Protein AF-A0A935FHX2-F1 (afdb_monomer)

pLDDT: mean 91.41, std 7.92, range [53.84, 97.5]

Mean predicted aligned error: 4.9 Å

Nearest PDB structures (foldseek):
  8wlh-assembly1_A  TM=9.213E-01  e=6.009E-05  Salmonella enterica subsp. enterica serovar Typhimurium str. LT2
  6s3l-assembly1_G  TM=9.496E-01  e=1.786E-04  Vibrio mimicus CAIM 602
  6s3s-assembly1_H  TM=9.465E-01  e=2.898E-04  Vibrio mimicus CAIM 602
  8axk-assembly1_G  TM=9.267E-01  e=2.559E-03  Shigella flexneri
  6pep-assembly1_9  TM=9.362E-01  e=4.412E-03  Salmonella enterica subsp. enterica serovar Typhimurium str. LT2

Structure (mmCIF, N/CA/C/O backbone):
data_AF-A0A935FHX2-F1
#
_entry.id   AF-A0A935FHX2-F1
#
loop_
_atom_site.group_PDB
_atom_site.id
_atom_site.type_symbol
_atom_site.label_atom_id
_atom_site.label_alt_id
_atom_site.label_comp_id
_atom_site.label_asym_id
_atom_site.label_entity_id
_atom_site.label_seq_id
_atom_site.pdbx_PDB_ins_code
_atom_site.Cartn_x
_atom_site.Cartn_y
_atom_site.Cartn_z
_atom_site.occupancy
_atom_site.B_iso_or_equiv
_atom_site.auth_seq_id
_atom_site.auth_comp_id
_atom_site.auth_asym_id
_atom_site.auth_atom_id
_atom_site.pdbx_PDB_model_num
ATOM 1 N N . MET A 1 1 ? 18.319 7.004 -26.067 1.00 63.16 1 MET A N 1
ATOM 2 C CA . MET A 1 1 ? 17.189 7.406 -25.203 1.00 63.16 1 MET A CA 1
ATOM 3 C C . MET A 1 1 ? 16.978 8.892 -25.376 1.00 63.16 1 MET A C 1
ATOM 5 O O . MET A 1 1 ? 17.893 9.663 -25.096 1.00 63.16 1 MET A O 1
ATOM 9 N N . SER A 1 2 ? 15.828 9.276 -25.912 1.00 81.56 2 SER A N 1
ATOM 10 C CA . SER A 1 2 ? 15.393 10.671 -25.935 1.00 81.56 2 SER A CA 1
ATOM 11 C C . SER A 1 2 ? 14.945 11.101 -24.529 1.00 81.56 2 SER A C 1
ATOM 13 O O . SER A 1 2 ? 14.699 10.261 -23.659 1.00 81.56 2 SER A O 1
ATOM 15 N N . ALA A 1 3 ? 14.842 12.410 -24.287 1.00 83.06 3 ALA A N 1
ATOM 16 C CA . ALA A 1 3 ? 14.291 12.924 -23.030 1.00 83.06 3 ALA A CA 1
ATOM 17 C C . ALA A 1 3 ? 12.844 12.439 -22.795 1.00 83.06 3 ALA A C 1
ATOM 19 O O . ALA A 1 3 ? 12.446 12.206 -21.652 1.00 83.06 3 ALA A O 1
ATOM 20 N N . ASP A 1 4 ? 12.094 12.213 -23.876 1.00 85.25 4 ASP A N 1
ATOM 21 C CA . ASP A 1 4 ? 10.716 11.728 -23.838 1.00 85.25 4 ASP A CA 1
ATOM 22 C C . ASP A 1 4 ? 10.625 10.283 -23.323 1.00 85.25 4 ASP A C 1
ATOM 24 O O . ASP A 1 4 ? 9.755 9.979 -22.504 1.00 85.25 4 ASP A O 1
ATOM 28 N N . ASP A 1 5 ? 11.574 9.415 -23.696 1.00 84.69 5 ASP A N 1
ATOM 29 C CA . ASP A 1 5 ? 11.622 8.023 -23.218 1.00 84.69 5 ASP A CA 1
ATOM 30 C C . ASP A 1 5 ? 11.813 7.962 -21.692 1.00 84.69 5 ASP A C 1
ATOM 32 O O . ASP A 1 5 ? 11.150 7.197 -20.986 1.00 84.69 5 ASP A O 1
ATOM 36 N N . ILE A 1 6 ? 12.698 8.813 -21.160 1.00 87.31 6 ILE A N 1
ATOM 37 C CA . ILE A 1 6 ? 12.975 8.902 -19.718 1.00 87.31 6 ILE A CA 1
ATOM 38 C C . ILE A 1 6 ? 11.734 9.402 -18.969 1.00 87.31 6 ILE A C 1
ATOM 40 O O . ILE A 1 6 ? 11.368 8.849 -17.924 1.00 87.31 6 ILE A O 1
ATOM 44 N N . LEU A 1 7 ? 11.057 10.421 -19.503 1.00 91.75 7 LEU A N 1
ATOM 45 C CA . LEU A 1 7 ? 9.814 10.939 -18.931 1.00 91.75 7 LEU A CA 1
ATOM 46 C C . LEU A 1 7 ? 8.705 9.881 -18.934 1.00 91.75 7 LEU A C 1
ATOM 48 O O . LEU A 1 7 ? 7.978 9.746 -17.943 1.00 91.75 7 LEU A O 1
ATOM 52 N N . GLN A 1 8 ? 8.596 9.097 -20.004 1.00 90.06 8 GLN A N 1
ATOM 53 C CA . GLN A 1 8 ? 7.602 8.035 -20.112 1.00 90.06 8 GLN A CA 1
ATOM 54 C C . GLN A 1 8 ? 7.841 6.919 -19.089 1.00 90.06 8 GLN A C 1
ATOM 56 O O . GLN A 1 8 ? 6.905 6.534 -18.379 1.00 90.06 8 GLN A O 1
ATOM 61 N N . VAL A 1 9 ? 9.082 6.444 -18.958 1.00 91.00 9 VAL A N 1
ATOM 62 C CA . VAL A 1 9 ? 9.457 5.438 -17.950 1.00 91.00 9 VAL A CA 1
ATOM 63 C C . VAL A 1 9 ? 9.185 5.955 -16.538 1.00 91.00 9 VAL A C 1
ATOM 65 O O . VAL A 1 9 ? 8.586 5.255 -15.720 1.00 91.00 9 VAL A O 1
ATOM 68 N N . THR A 1 10 ? 9.547 7.209 -16.264 1.00 92.62 10 THR A N 1
ATOM 69 C CA . THR A 1 10 ? 9.314 7.838 -14.957 1.00 92.62 10 THR A CA 1
ATOM 70 C C . THR A 1 10 ? 7.821 7.907 -14.633 1.00 92.62 10 THR A C 1
ATOM 72 O O . THR A 1 10 ? 7.404 7.531 -13.537 1.00 92.62 10 THR A O 1
ATOM 75 N N . ARG A 1 11 ? 6.983 8.316 -15.595 1.00 94.62 11 ARG A N 1
ATOM 76 C CA . ARG A 1 11 ? 5.523 8.339 -15.426 1.00 94.62 11 ARG A CA 1
ATOM 77 C C . ARG A 1 11 ? 4.965 6.944 -15.137 1.00 94.62 11 ARG A C 1
ATOM 79 O O . ARG A 1 11 ? 4.122 6.807 -14.251 1.00 94.62 11 ARG A O 1
ATOM 86 N N . GLN A 1 12 ? 5.417 5.922 -15.862 1.00 94.44 12 GLN A N 1
ATOM 87 C CA . GLN A 1 12 ? 4.976 4.540 -15.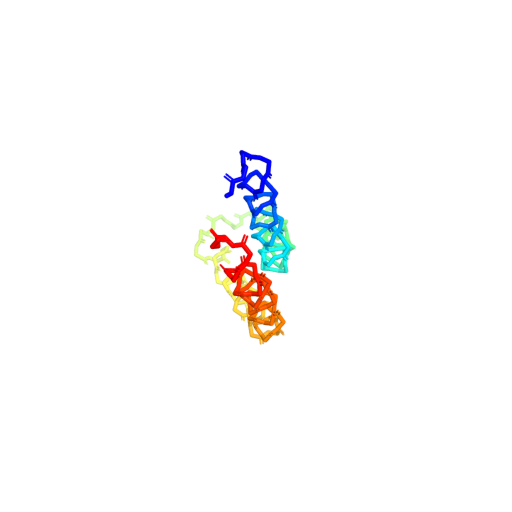643 1.00 94.44 12 GLN A CA 1
ATOM 88 C C . GLN A 1 12 ? 5.370 4.030 -14.253 1.00 94.44 12 GLN A C 1
ATOM 90 O O . GLN A 1 12 ? 4.549 3.410 -13.577 1.00 94.44 12 GLN A O 1
ATOM 95 N N . ALA A 1 13 ? 6.585 4.340 -13.796 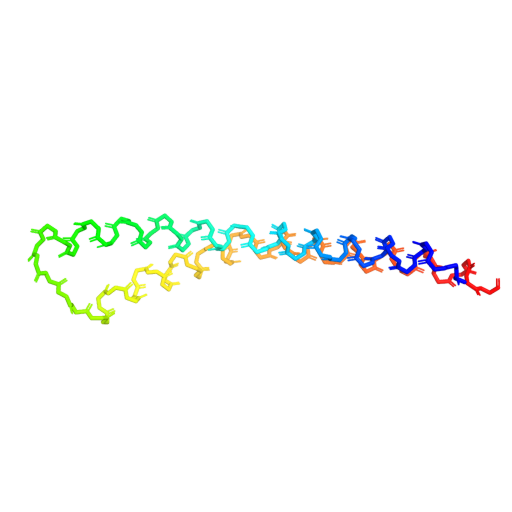1.00 95.38 13 ALA A N 1
ATOM 96 C CA . ALA A 1 13 ? 7.043 3.984 -12.458 1.00 95.38 13 ALA A CA 1
ATOM 97 C C . ALA A 1 13 ? 6.213 4.674 -11.361 1.00 95.38 13 ALA A C 1
ATOM 99 O O . ALA A 1 13 ? 5.765 4.014 -10.424 1.00 95.38 13 ALA A O 1
ATOM 100 N N . LEU A 1 14 ? 5.936 5.975 -11.495 1.00 97.00 14 LEU A N 1
ATOM 101 C CA . LEU A 1 14 ? 5.087 6.705 -10.544 1.00 97.00 14 LEU A CA 1
ATOM 102 C C . LEU A 1 14 ? 3.660 6.148 -10.508 1.00 97.00 14 LEU A C 1
ATOM 104 O O . LEU A 1 14 ? 3.097 5.954 -9.431 1.00 97.00 14 LEU A O 1
ATOM 108 N N . TYR A 1 15 ? 3.090 5.836 -11.674 1.00 96.75 15 TYR A N 1
ATOM 109 C CA . TYR A 1 15 ? 1.773 5.211 -11.754 1.00 96.75 15 TYR A CA 1
ATOM 110 C C . TYR A 1 15 ? 1.748 3.847 -11.057 1.00 96.75 15 TYR A C 1
ATOM 112 O O . TYR A 1 15 ? 0.817 3.552 -10.307 1.00 96.75 15 TYR A O 1
ATOM 120 N N . LEU A 1 16 ? 2.794 3.038 -11.247 1.00 97.12 16 LEU A N 1
ATOM 121 C CA . LEU A 1 16 ? 2.934 1.752 -10.575 1.00 97.12 16 LEU A CA 1
ATOM 122 C C . LEU A 1 16 ? 2.963 1.910 -9.048 1.00 97.12 16 LEU A C 1
ATOM 124 O O . LEU A 1 16 ? 2.273 1.163 -8.360 1.00 97.12 16 LEU A O 1
ATOM 128 N N . VAL A 1 17 ? 3.712 2.882 -8.516 1.00 96.75 17 VAL A N 1
ATOM 129 C CA . VAL A 1 17 ? 3.781 3.145 -7.065 1.00 96.75 17 VAL A CA 1
ATOM 130 C C . VAL A 1 17 ? 2.398 3.463 -6.499 1.00 96.75 17 VAL A C 1
ATOM 132 O O . VAL A 1 17 ? 2.000 2.899 -5.476 1.00 96.75 17 VAL A O 1
ATOM 135 N N . VAL A 1 18 ? 1.638 4.326 -7.174 1.00 96.88 18 VAL A N 1
ATOM 136 C CA . VAL A 1 18 ? 0.266 4.659 -6.765 1.00 96.88 18 VAL A CA 1
ATOM 137 C C . VAL A 1 18 ? -0.621 3.413 -6.813 1.00 96.88 18 VAL A C 1
ATOM 139 O O . VAL A 1 18 ? -1.284 3.082 -5.831 1.00 96.88 18 VAL A O 1
ATOM 142 N N . LEU A 1 19 ? -0.583 2.670 -7.917 1.00 96.56 19 LEU A N 1
ATOM 143 C CA . LEU A 1 19 ? -1.397 1.471 -8.111 1.00 96.56 19 LEU A CA 1
ATOM 144 C C . LEU A 1 19 ? -1.116 0.395 -7.048 1.00 96.56 19 LEU A C 1
ATOM 146 O O . LEU A 1 19 ? -2.043 -0.166 -6.467 1.00 96.56 19 LEU A O 1
ATOM 150 N N . VAL A 1 20 ? 0.159 0.127 -6.769 1.00 96.75 20 VAL A N 1
ATOM 151 C CA . VAL A 1 20 ? 0.608 -0.919 -5.838 1.00 96.75 20 VAL A CA 1
ATOM 152 C C . VAL A 1 20 ? 0.366 -0.530 -4.377 1.00 96.75 20 VAL A C 1
ATOM 154 O O . VAL A 1 20 ? 0.044 -1.395 -3.566 1.00 96.75 20 VAL A O 1
ATOM 157 N N . SER A 1 21 ? 0.466 0.756 -4.030 1.00 96.25 21 SER A N 1
ATOM 158 C CA . SER A 1 21 ? 0.184 1.236 -2.666 1.00 96.25 21 SER A CA 1
ATOM 159 C C . SER A 1 21 ? -1.312 1.337 -2.349 1.00 96.25 21 SER A C 1
ATOM 161 O O . SER A 1 21 ? -1.697 1.209 -1.186 1.00 96.25 21 SER A O 1
ATOM 163 N N . THR A 1 22 ? -2.164 1.501 -3.367 1.00 95.75 22 THR A N 1
ATOM 164 C CA . THR A 1 22 ? -3.622 1.669 -3.228 1.00 95.75 22 THR A CA 1
ATOM 165 C C . THR A 1 22 ? -4.296 0.655 -2.289 1.00 95.75 22 THR A C 1
ATOM 167 O O . THR A 1 22 ? -4.965 1.104 -1.359 1.00 95.75 22 THR A O 1
ATOM 170 N N . PRO A 1 23 ? -4.150 -0.679 -2.446 1.00 95.69 23 PRO A N 1
ATOM 171 C CA . PRO A 1 23 ? -4.850 -1.642 -1.587 1.00 95.69 23 PRO A CA 1
ATOM 172 C C . PRO A 1 23 ? -4.461 -1.524 -0.107 1.00 95.69 23 PRO A C 1
ATOM 174 O O . PRO A 1 23 ? -5.316 -1.630 0.772 1.00 95.69 23 PRO A O 1
ATOM 177 N N . VAL A 1 24 ? -3.185 -1.254 0.177 1.00 96.69 24 VAL A N 1
ATOM 178 C CA . VAL A 1 24 ? -2.676 -1.121 1.549 1.00 96.69 24 VAL A CA 1
ATOM 179 C C . VAL A 1 24 ? -3.151 0.186 2.183 1.00 96.69 24 VAL A C 1
ATOM 181 O O . VAL A 1 24 ? -3.618 0.196 3.324 1.00 96.69 24 VAL A O 1
ATOM 184 N N . VAL A 1 25 ? -3.075 1.289 1.433 1.00 96.44 25 VAL A N 1
ATOM 185 C CA . VAL A 1 25 ? -3.531 2.609 1.890 1.00 96.44 25 VAL A CA 1
ATOM 186 C C . VAL A 1 25 ? -5.041 2.608 2.116 1.00 96.44 25 VAL A C 1
ATOM 188 O O . VAL A 1 25 ? -5.492 3.078 3.157 1.00 96.44 25 VAL A O 1
ATOM 191 N N . ALA A 1 26 ? -5.819 2.032 1.197 1.00 96.62 26 ALA A N 1
ATOM 192 C CA . ALA A 1 26 ? -7.269 1.932 1.327 1.00 96.62 26 ALA A CA 1
ATOM 193 C C . ALA A 1 26 ? -7.676 1.121 2.567 1.00 96.62 26 ALA A C 1
ATOM 195 O O . ALA A 1 26 ? -8.526 1.571 3.334 1.00 96.62 26 ALA A O 1
ATOM 196 N N . ALA A 1 27 ? -7.034 -0.026 2.815 1.00 96.62 27 ALA A N 1
ATOM 197 C CA . ALA A 1 27 ? -7.303 -0.837 4.003 1.00 96.62 27 ALA A CA 1
ATOM 198 C C . ALA A 1 27 ? -6.983 -0.083 5.306 1.00 96.62 27 ALA A C 1
ATOM 200 O O . ALA A 1 27 ? -7.807 -0.048 6.224 1.00 96.62 27 ALA A O 1
ATOM 201 N N . SER A 1 28 ? -5.816 0.567 5.370 1.00 95.62 28 SER A N 1
ATOM 202 C CA . SER A 1 28 ? -5.408 1.379 6.525 1.00 95.62 28 SER A CA 1
ATOM 203 C C . SER A 1 28 ? -6.358 2.556 6.768 1.00 95.62 28 SER A C 1
ATOM 205 O O . SER A 1 28 ? -6.711 2.844 7.912 1.00 95.62 28 SER A O 1
ATOM 207 N N . LEU A 1 29 ? -6.822 3.205 5.696 1.00 95.88 29 LEU A N 1
ATOM 208 C CA . LEU A 1 29 ? -7.752 4.327 5.770 1.00 95.88 29 LEU A CA 1
ATOM 209 C C . LEU A 1 29 ? -9.116 3.886 6.300 1.00 95.88 29 LEU A C 1
ATOM 211 O O . LEU A 1 29 ? -9.608 4.483 7.254 1.00 95.88 29 LEU A O 1
ATOM 215 N N . VAL A 1 30 ? -9.702 2.825 5.738 1.00 96.62 30 VAL A N 1
ATOM 216 C CA . VAL A 1 30 ? -11.010 2.309 6.175 1.00 96.62 30 VAL A CA 1
ATOM 217 C C . VAL A 1 30 ? -10.970 1.934 7.653 1.00 96.62 30 VAL A C 1
ATOM 219 O O . VAL A 1 30 ? -11.797 2.402 8.434 1.00 96.62 30 VAL A O 1
ATOM 222 N N . VAL A 1 31 ? -9.976 1.146 8.067 1.00 96.06 31 VAL A N 1
ATOM 223 C CA . VAL A 1 31 ? -9.860 0.727 9.470 1.00 96.06 31 VAL A CA 1
ATOM 224 C C . VAL A 1 31 ? -9.520 1.905 10.377 1.00 96.06 31 VAL A C 1
ATOM 226 O O . VAL A 1 31 ? -10.061 2.008 11.475 1.00 96.06 31 VAL A O 1
ATOM 229 N N . GLY A 1 32 ? -8.689 2.839 9.919 1.00 93.75 32 GLY A N 1
ATOM 230 C CA . GLY A 1 32 ? -8.358 4.034 10.682 1.00 93.75 32 GLY A CA 1
ATOM 231 C C . GLY A 1 32 ? -9.555 4.938 10.951 1.00 93.75 32 GLY A C 1
ATOM 232 O O . GLY A 1 32 ? -9.676 5.442 12.066 1.00 93.75 32 GLY A O 1
ATOM 233 N N . VAL A 1 33 ? -10.445 5.096 9.970 1.00 94.69 33 VAL A N 1
ATOM 234 C CA . VAL A 1 33 ? -11.697 5.851 10.119 1.00 94.69 33 VAL A CA 1
ATOM 235 C C . VAL A 1 33 ? -12.668 5.126 11.051 1.00 94.69 33 VAL A C 1
ATOM 237 O O . VAL A 1 33 ? -13.238 5.746 11.943 1.00 94.69 33 VAL A O 1
ATOM 240 N N . LEU A 1 34 ? -12.835 3.810 10.904 1.00 94.38 34 LEU A N 1
ATOM 241 C CA . LEU A 1 34 ? -13.716 3.039 11.790 1.00 94.38 34 LEU A CA 1
ATOM 242 C C . LEU A 1 34 ? -13.267 3.132 13.253 1.00 94.38 34 LEU A C 1
ATOM 244 O O . LEU A 1 34 ? -14.076 3.378 14.149 1.00 94.38 34 LEU A O 1
ATOM 248 N N . VAL A 1 35 ? -11.964 2.984 13.493 1.00 93.31 35 VAL A N 1
ATOM 249 C CA . VAL A 1 35 ? -11.394 3.062 14.838 1.00 93.31 35 VAL A CA 1
ATOM 250 C C . VAL A 1 35 ? -11.492 4.480 15.405 1.00 93.31 35 VAL A C 1
ATOM 252 O O . VAL A 1 35 ? -11.802 4.618 16.586 1.00 93.31 35 VAL A O 1
ATOM 255 N N . SER A 1 36 ? -11.294 5.534 14.603 1.00 91.50 36 SER A N 1
ATOM 256 C CA . SER A 1 36 ? -11.400 6.915 15.102 1.00 91.50 36 SER A CA 1
ATOM 257 C C . SER A 1 36 ? -12.821 7.277 15.537 1.00 91.50 36 SER A C 1
ATOM 259 O O . SER A 1 36 ? -12.988 7.959 16.546 1.00 91.50 36 SER A O 1
ATOM 261 N N . VAL A 1 37 ? -13.845 6.773 14.841 1.00 93.25 37 VAL A N 1
ATOM 262 C CA . VAL A 1 37 ? -15.253 6.963 15.228 1.00 93.25 37 VAL A CA 1
ATOM 263 C C . VAL A 1 37 ? -15.555 6.273 16.560 1.00 93.25 37 VAL A C 1
ATOM 265 O O . VAL A 1 37 ? -16.178 6.874 17.439 1.00 93.25 37 VAL A O 1
ATOM 268 N N . ILE A 1 38 ? -15.078 5.038 16.746 1.00 91.50 38 ILE A N 1
ATOM 269 C CA . ILE A 1 38 ? -15.257 4.300 18.006 1.00 91.50 38 ILE A CA 1
ATOM 270 C C . ILE A 1 38 ? -14.553 5.036 19.149 1.00 91.50 38 ILE A C 1
ATOM 272 O O . ILE A 1 38 ? -15.177 5.292 20.176 1.00 91.50 38 ILE A O 1
ATOM 276 N N . GLN A 1 39 ? -13.301 5.451 18.942 1.00 90.25 39 GLN A N 1
ATOM 277 C CA . GLN A 1 39 ? -12.518 6.194 19.935 1.00 90.25 39 GLN A CA 1
ATOM 278 C C . GLN A 1 39 ? -13.173 7.520 20.330 1.00 90.25 39 GLN A C 1
ATOM 280 O O . GLN A 1 39 ? -13.214 7.855 21.514 1.00 90.25 39 GLN A O 1
ATOM 285 N N . ALA A 1 40 ? -13.727 8.251 19.360 1.00 90.94 40 ALA A N 1
ATOM 286 C CA . ALA A 1 40 ? -14.455 9.488 19.618 1.00 90.94 40 ALA A CA 1
ATOM 287 C C . ALA A 1 40 ? -15.733 9.243 20.437 1.00 90.94 40 ALA A C 1
ATOM 289 O O . ALA A 1 40 ? -16.017 9.994 21.368 1.00 90.94 40 ALA A O 1
ATOM 290 N N . THR A 1 41 ? -16.476 8.176 20.126 1.00 93.00 41 THR A N 1
ATOM 291 C CA . THR A 1 41 ? -17.753 7.867 20.793 1.00 93.00 41 THR A CA 1
ATOM 292 C C . THR A 1 41 ? -17.550 7.363 22.223 1.00 93.00 41 THR A C 1
ATOM 294 O O . THR A 1 41 ? -18.324 7.713 23.110 1.00 93.00 41 THR A O 1
ATOM 297 N N . THR A 1 42 ? -16.503 6.571 22.476 1.00 92.69 42 THR A N 1
ATOM 298 C CA . THR A 1 42 ? -16.204 6.031 23.815 1.00 92.69 42 THR A CA 1
ATOM 299 C C . THR A 1 42 ? -15.289 6.926 24.651 1.00 92.69 42 THR A C 1
ATOM 301 O O . THR A 1 42 ? -14.987 6.572 25.786 1.00 92.69 42 THR A O 1
ATOM 304 N N . GLN A 1 43 ? -14.825 8.058 24.106 1.00 90.44 43 GLN A N 1
ATOM 305 C CA . GLN A 1 43 ? -13.856 8.966 24.739 1.00 90.44 43 GLN A CA 1
ATOM 306 C C . GLN A 1 43 ? -12.524 8.288 25.128 1.00 90.44 43 GLN A C 1
ATOM 308 O O . GLN A 1 43 ? -11.802 8.765 26.002 1.00 90.44 43 GLN A O 1
ATOM 313 N N . VAL A 1 44 ? -12.168 7.181 24.466 1.00 86.94 44 VAL A N 1
ATOM 314 C CA . VAL A 1 44 ? -10.905 6.465 24.704 1.00 86.94 44 VAL A CA 1
ATOM 315 C C . VAL A 1 44 ? -9.865 6.966 23.708 1.00 86.94 44 VAL A C 1
ATOM 317 O O . VAL A 1 44 ? -9.942 6.666 22.519 1.00 86.94 44 VAL A O 1
ATOM 320 N N . GLN A 1 45 ? -8.877 7.715 24.195 1.00 79.81 45 GLN A N 1
ATOM 321 C CA . GLN A 1 45 ? -7.782 8.284 23.395 1.00 79.81 45 GLN A CA 1
ATOM 322 C C . GLN A 1 45 ? -6.445 7.585 23.683 1.00 79.81 45 GLN A C 1
ATOM 324 O O . GLN A 1 45 ? -5.412 8.222 23.873 1.00 79.81 45 GLN A O 1
ATOM 329 N N . ASP A 1 46 ? -6.463 6.253 23.721 1.00 86.31 46 ASP A N 1
ATOM 330 C CA . ASP A 1 46 ? -5.245 5.453 23.837 1.00 86.31 46 ASP A CA 1
ATOM 331 C C . ASP A 1 46 ? -4.629 5.217 22.447 1.00 86.31 46 ASP A C 1
ATOM 333 O O . ASP A 1 46 ? -5.217 4.580 21.563 1.00 86.31 46 ASP A O 1
ATOM 337 N N . GLN A 1 47 ? -3.416 5.740 22.253 1.00 77.81 47 GLN A N 1
ATOM 338 C CA . GLN A 1 47 ? -2.691 5.651 20.987 1.00 77.81 47 GLN A CA 1
ATOM 339 C C . GLN A 1 47 ? -2.399 4.201 20.572 1.00 77.81 47 GLN A C 1
ATOM 341 O O . GLN A 1 47 ? -2.465 3.893 19.377 1.00 77.81 47 GLN A O 1
ATOM 346 N N . THR A 1 48 ? -2.140 3.296 21.522 1.00 84.62 48 THR A N 1
ATOM 347 C CA . THR A 1 48 ? -1.816 1.887 21.226 1.00 84.62 48 THR A CA 1
ATOM 348 C C . THR A 1 48 ? -3.025 1.122 20.691 1.00 84.62 48 THR A C 1
ATOM 350 O O . THR A 1 48 ? -2.910 0.361 19.725 1.00 84.62 48 THR A O 1
ATOM 353 N N . LEU A 1 49 ? -4.211 1.414 2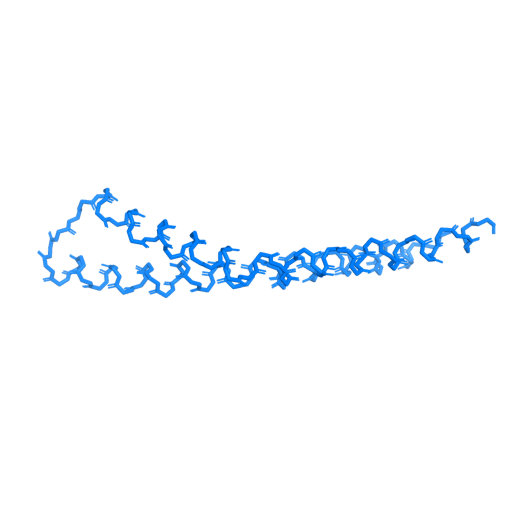1.226 1.00 84.38 49 LEU A N 1
ATOM 354 C CA . LEU A 1 49 ? -5.490 0.846 20.792 1.00 84.38 49 LEU A CA 1
ATOM 355 C C . LEU A 1 49 ? -5.840 1.245 19.350 1.00 84.38 49 LEU A C 1
ATOM 357 O O . LEU A 1 49 ? -6.482 0.483 18.629 1.00 84.38 49 LEU A O 1
ATOM 361 N N . SER A 1 50 ? -5.372 2.415 18.898 1.00 83.81 50 SER A N 1
ATOM 362 C CA . SER A 1 50 ? -5.536 2.859 17.506 1.00 83.81 50 SER A CA 1
ATOM 363 C C . SER A 1 50 ? -4.614 2.137 16.517 1.00 83.81 50 SER A C 1
ATOM 365 O O . SER A 1 50 ? -4.911 2.073 15.320 1.00 83.81 50 SER A O 1
ATOM 367 N N . PHE A 1 51 ? -3.481 1.627 17.004 1.00 89.19 51 PHE A N 1
ATOM 368 C CA . PHE A 1 51 ? -2.400 1.105 16.177 1.00 89.19 51 PHE A CA 1
ATOM 369 C C . PHE A 1 51 ? -2.628 -0.356 15.785 1.00 89.19 51 PHE A C 1
ATOM 371 O O . PHE A 1 51 ? -2.497 -0.705 14.611 1.00 89.19 51 PHE A O 1
ATOM 378 N N . VAL A 1 52 ? -3.021 -1.201 16.744 1.00 93.88 52 VAL A N 1
ATOM 379 C CA . VAL A 1 52 ? -3.148 -2.654 16.531 1.00 93.88 52 VAL A CA 1
ATOM 380 C C . VAL A 1 52 ? -4.143 -3.011 15.415 1.00 93.88 52 VAL A C 1
ATOM 382 O O . VAL A 1 52 ? -3.755 -3.751 14.507 1.00 93.88 52 VAL A O 1
ATOM 385 N N . PRO A 1 53 ? -5.383 -2.476 15.382 1.00 92.75 53 PRO A N 1
ATOM 386 C CA . PRO A 1 53 ? -6.331 -2.826 14.324 1.00 92.75 53 PRO A CA 1
ATOM 387 C C . PRO A 1 53 ? -5.847 -2.386 12.935 1.00 92.75 53 PRO A C 1
ATOM 389 O O . PRO A 1 53 ? -5.993 -3.130 11.966 1.00 92.75 53 PRO A O 1
ATOM 392 N N . LYS A 1 54 ? -5.219 -1.203 12.836 1.00 93.25 54 LYS A N 1
ATOM 393 C CA . LYS A 1 54 ? -4.642 -0.697 11.578 1.00 93.25 54 LYS A CA 1
ATOM 394 C C . LYS A 1 54 ? -3.516 -1.597 11.077 1.00 93.25 54 LYS A C 1
ATOM 396 O O . LYS A 1 54 ? -3.464 -1.893 9.885 1.00 93.25 54 LYS A O 1
ATOM 401 N N . LEU A 1 55 ? -2.636 -2.051 11.972 1.00 94.88 55 LEU A N 1
ATOM 402 C CA . LEU A 1 55 ? -1.535 -2.943 11.615 1.00 94.88 55 LEU A CA 1
ATOM 403 C C . LEU A 1 55 ? -2.055 -4.272 11.054 1.00 94.88 55 LEU A C 1
ATOM 405 O O . LEU A 1 55 ? -1.597 -4.706 10.000 1.00 94.88 55 LEU A O 1
ATOM 409 N N . LEU A 1 56 ? -3.052 -4.878 11.706 1.00 96.44 56 LEU A N 1
ATOM 410 C CA . LEU A 1 56 ? -3.680 -6.112 11.223 1.00 96.44 56 LEU A CA 1
ATOM 411 C C . LEU A 1 56 ? -4.308 -5.927 9.835 1.00 96.44 56 LEU A C 1
ATOM 413 O O . LEU A 1 56 ? -4.146 -6.785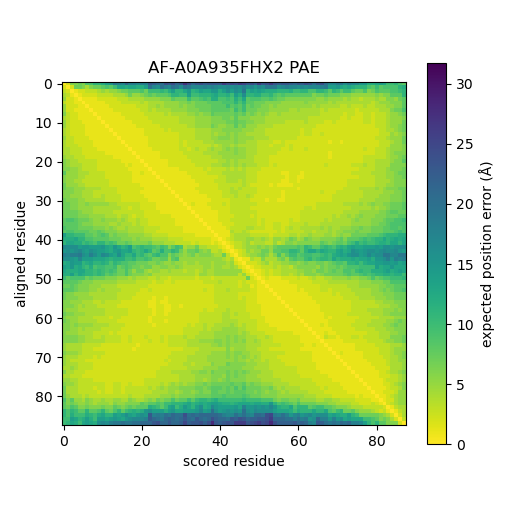 8.969 1.00 96.44 56 LEU A O 1
ATOM 417 N N . ALA A 1 57 ? -4.965 -4.790 9.5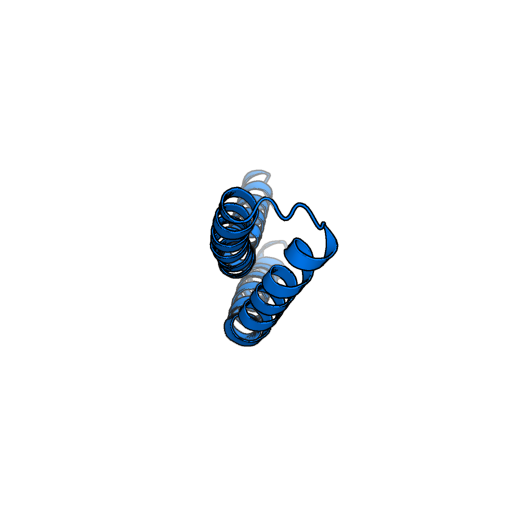97 1.00 96.50 57 ALA A N 1
ATOM 418 C CA . ALA A 1 57 ? -5.539 -4.460 8.295 1.00 96.50 57 ALA A CA 1
ATOM 419 C C . ALA A 1 57 ? -4.471 -4.359 7.196 1.00 96.50 57 ALA A C 1
ATOM 421 O O . ALA A 1 57 ? -4.643 -4.915 6.112 1.00 96.50 57 ALA A O 1
ATOM 422 N N . VAL A 1 58 ? -3.349 -3.694 7.488 1.00 96.94 58 VAL A N 1
ATOM 423 C CA . VAL A 1 58 ? -2.204 -3.584 6.571 1.00 96.94 58 VAL A CA 1
ATOM 424 C C . VAL A 1 58 ? -1.588 -4.954 6.295 1.00 96.94 58 VAL A C 1
ATOM 426 O O . VAL A 1 58 ? -1.345 -5.284 5.136 1.00 96.94 58 VAL A O 1
ATOM 429 N N . MET A 1 59 ? -1.377 -5.776 7.326 1.00 97.50 59 MET A N 1
ATOM 430 C CA . MET A 1 59 ? -0.842 -7.132 7.165 1.00 97.50 59 MET A CA 1
ATOM 431 C C . MET A 1 59 ? -1.748 -7.998 6.288 1.00 97.50 59 MET A C 1
ATOM 433 O O . MET A 1 59 ? -1.258 -8.689 5.397 1.00 97.50 59 MET A O 1
ATOM 437 N N . LEU A 1 60 ? -3.063 -7.929 6.497 1.00 97.25 60 LEU A N 1
ATOM 438 C CA . LEU A 1 60 ? -4.034 -8.672 5.700 1.00 97.25 60 LEU A CA 1
ATOM 439 C C . LEU A 1 60 ? -4.077 -8.171 4.250 1.00 97.25 60 LEU A C 1
ATOM 441 O O . LEU A 1 60 ? -4.062 -8.977 3.322 1.00 97.25 60 LEU A O 1
ATOM 445 N N . ALA A 1 61 ? -4.052 -6.853 4.038 1.00 96.75 61 ALA A N 1
ATOM 446 C CA . ALA A 1 61 ? -3.978 -6.269 2.702 1.00 96.75 61 ALA A CA 1
ATOM 447 C C . ALA A 1 61 ? -2.710 -6.714 1.959 1.00 96.75 61 ALA A C 1
ATOM 449 O O . ALA A 1 61 ? -2.790 -7.085 0.791 1.00 96.75 61 ALA A O 1
ATOM 450 N N . LEU A 1 62 ? -1.558 -6.745 2.635 1.00 96.56 62 LEU A N 1
ATOM 451 C CA . LEU A 1 62 ? -0.304 -7.241 2.066 1.00 96.56 62 LEU A CA 1
ATOM 452 C C . LEU A 1 62 ? -0.348 -8.745 1.778 1.00 96.56 62 LEU A C 1
ATOM 454 O O . LEU A 1 62 ? 0.122 -9.168 0.726 1.00 96.56 62 LEU A O 1
ATOM 458 N N . ALA A 1 63 ? -0.926 -9.552 2.668 1.00 97.06 63 ALA A N 1
ATOM 459 C CA . ALA A 1 63 ? -1.042 -10.994 2.462 1.00 97.06 63 ALA A CA 1
ATOM 460 C C . ALA A 1 63 ? -1.916 -11.330 1.242 1.00 97.06 63 ALA A C 1
ATOM 462 O O . ALA A 1 63 ? -1.572 -12.213 0.458 1.00 97.06 63 ALA A O 1
ATOM 463 N N . LEU A 1 64 ? -3.019 -10.600 1.054 1.00 97.00 64 LEU A N 1
ATOM 464 C CA . LEU A 1 64 ? -3.951 -10.824 -0.053 1.00 97.00 64 LEU A CA 1
ATOM 465 C C . LEU A 1 64 ? -3.472 -10.192 -1.367 1.00 97.00 64 LEU A C 1
ATOM 467 O O . LEU A 1 64 ? -3.564 -10.814 -2.424 1.00 97.00 64 LEU A O 1
ATOM 471 N N . ALA A 1 65 ? -2.960 -8.959 -1.322 1.00 96.56 65 ALA A N 1
ATOM 472 C CA . ALA A 1 65 ? -2.555 -8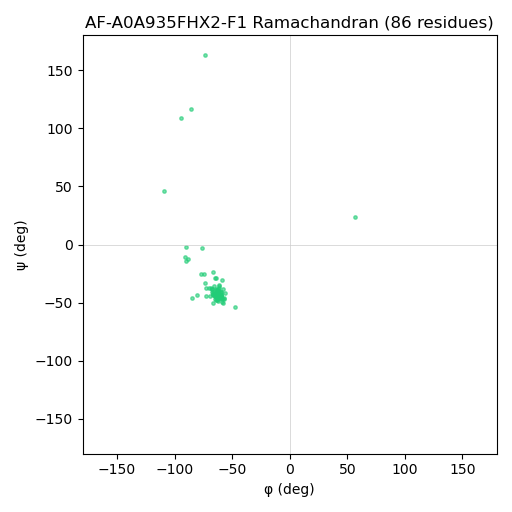.217 -2.515 1.00 96.56 65 ALA A CA 1
ATOM 473 C C . ALA A 1 65 ? -1.090 -8.455 -2.915 1.00 96.56 65 ALA A C 1
ATOM 475 O O . ALA A 1 65 ? -0.721 -8.131 -4.042 1.00 96.56 65 ALA A O 1
ATOM 476 N N . GLY A 1 66 ? -0.255 -9.035 -2.048 1.00 95.38 66 GLY A N 1
ATOM 477 C CA . GLY A 1 66 ? 1.193 -9.149 -2.251 1.00 95.38 66 GLY A CA 1
ATOM 478 C C . GLY A 1 66 ? 1.586 -9.858 -3.548 1.00 95.38 66 GLY A C 1
ATOM 479 O O . GLY A 1 66 ? 2.454 -9.373 -4.274 1.00 95.38 66 GLY A O 1
ATOM 480 N N . GLY A 1 67 ? 0.896 -10.947 -3.902 1.00 96.38 67 GLY A N 1
ATOM 481 C CA . GLY A 1 67 ? 1.129 -11.647 -5.171 1.00 96.38 67 GLY A CA 1
ATOM 482 C C . GLY A 1 67 ? 0.824 -10.775 -6.395 1.00 96.38 67 GLY A C 1
ATOM 483 O O . GLY A 1 67 ? 1.611 -10.716 -7.340 1.00 96.38 67 GLY A O 1
ATOM 484 N N . TRP A 1 68 ? -0.283 -10.029 -6.355 1.00 97.12 68 TRP A N 1
ATOM 485 C CA . TRP A 1 68 ? -0.646 -9.089 -7.416 1.00 97.12 68 TRP A CA 1
ATOM 486 C C . TRP A 1 68 ? 0.335 -7.913 -7.496 1.00 97.12 68 TRP A C 1
ATOM 488 O O . TRP A 1 68 ? 0.774 -7.568 -8.592 1.00 97.12 68 TRP A O 1
ATOM 498 N N . MET A 1 69 ? 0.735 -7.344 -6.355 1.00 96.81 69 MET A N 1
ATOM 499 C CA . MET A 1 69 ? 1.729 -6.267 -6.275 1.00 96.81 69 MET A CA 1
ATOM 500 C C . MET A 1 69 ? 3.055 -6.698 -6.915 1.00 96.81 69 MET A C 1
ATOM 502 O O . MET A 1 69 ? 3.594 -5.982 -7.760 1.00 96.81 69 MET A O 1
ATOM 506 N N . GLY A 1 70 ? 3.534 -7.902 -6.584 1.00 96.38 70 GLY A N 1
ATOM 507 C CA . GLY A 1 70 ? 4.732 -8.484 -7.189 1.00 96.38 70 GLY A CA 1
ATOM 508 C C . GLY A 1 70 ? 4.610 -8.644 -8.706 1.00 96.38 70 GLY A C 1
ATOM 509 O O . GLY A 1 70 ? 5.517 -8.256 -9.443 1.00 96.38 70 GLY A O 1
ATOM 510 N N . ALA A 1 71 ? 3.463 -9.122 -9.196 1.00 96.88 71 ALA A N 1
ATOM 511 C CA . ALA A 1 71 ? 3.212 -9.246 -10.632 1.00 96.88 71 ALA A CA 1
ATOM 512 C C . ALA A 1 71 ? 3.245 -7.891 -11.365 1.00 96.88 71 ALA A C 1
ATOM 514 O O . ALA A 1 71 ? 3.724 -7.820 -12.498 1.00 96.88 71 ALA A O 1
ATOM 515 N N . GLN A 1 72 ? 2.771 -6.806 -10.740 1.00 96.50 72 GLN A N 1
ATOM 516 C CA . GLN A 1 72 ? 2.850 -5.467 -11.336 1.00 96.50 72 GLN A CA 1
ATOM 517 C C . GLN A 1 72 ? 4.293 -4.955 -11.434 1.00 96.50 72 GLN A C 1
ATOM 519 O O . GLN A 1 72 ? 4.669 -4.385 -12.459 1.00 96.50 72 GLN A O 1
ATOM 524 N N . VAL A 1 73 ? 5.111 -5.193 -10.406 1.00 96.19 73 VAL A N 1
ATOM 525 C CA . VAL A 1 73 ? 6.535 -4.821 -10.423 1.00 96.19 73 VAL A CA 1
ATOM 526 C C . VAL A 1 73 ? 7.279 -5.594 -11.508 1.00 96.19 73 VAL A C 1
ATOM 528 O O . VAL A 1 73 ? 7.951 -4.981 -12.336 1.00 96.19 73 VAL A O 1
ATOM 531 N N . LEU A 1 74 ? 7.081 -6.914 -11.580 1.00 97.00 74 LEU A N 1
ATOM 532 C CA . LEU A 1 74 ? 7.684 -7.752 -12.622 1.00 97.00 74 LEU A CA 1
ATOM 533 C C . LEU A 1 74 ? 7.286 -7.297 -14.030 1.00 97.00 74 LEU A C 1
ATOM 535 O O . LEU A 1 74 ? 8.125 -7.279 -14.929 1.00 97.00 74 LEU A O 1
ATOM 539 N N . ARG A 1 75 ? 6.033 -6.873 -14.231 1.00 96.00 75 ARG A N 1
ATOM 540 C CA . ARG A 1 75 ? 5.560 -6.331 -15.515 1.00 96.00 75 ARG A CA 1
ATOM 541 C C . ARG A 1 75 ? 6.370 -5.112 -15.952 1.00 96.00 75 ARG A C 1
ATOM 543 O O . ARG A 1 75 ? 6.784 -5.052 -17.108 1.00 96.00 75 ARG A O 1
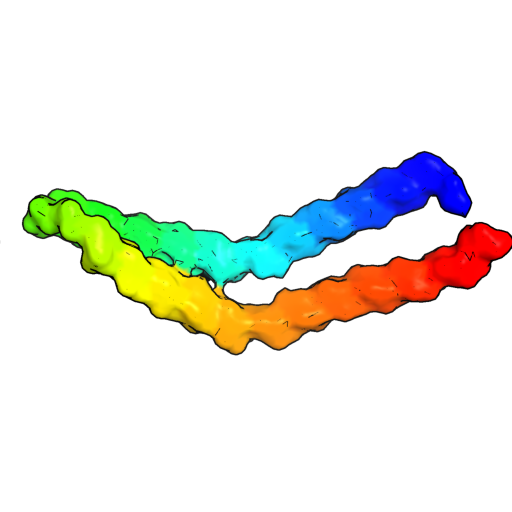ATOM 550 N N . LEU A 1 76 ? 6.607 -4.164 -15.041 1.00 94.38 76 LEU A N 1
ATOM 551 C CA . LEU A 1 76 ? 7.437 -2.994 -15.333 1.00 94.38 76 LEU A CA 1
ATOM 552 C C . LEU A 1 76 ? 8.878 -3.420 -15.624 1.00 94.38 76 LEU A C 1
ATOM 554 O O . LEU A 1 76 ? 9.445 -2.985 -16.621 1.00 94.38 76 LEU A O 1
ATOM 558 N N . THR A 1 77 ? 9.452 -4.317 -14.819 1.00 94.75 77 THR A N 1
ATOM 559 C CA . THR A 1 77 ? 10.811 -4.831 -15.043 1.00 94.75 77 THR A CA 1
ATOM 560 C C . THR A 1 77 ? 10.964 -5.464 -16.426 1.00 94.75 77 THR A C 1
ATOM 562 O O . THR A 1 77 ? 11.913 -5.144 -17.140 1.00 94.75 77 THR A O 1
ATOM 565 N N . HIS A 1 78 ? 10.020 -6.308 -16.847 1.00 94.69 78 HIS A N 1
ATOM 566 C CA . HIS A 1 78 ? 10.034 -6.905 -18.182 1.00 94.69 78 HIS A CA 1
ATOM 567 C C . HIS A 1 78 ? 9.886 -5.860 -19.292 1.00 94.69 78 HIS A C 1
ATOM 569 O O . HIS A 1 78 ? 10.576 -5.957 -20.306 1.00 94.69 78 HIS A O 1
ATOM 575 N N . ALA A 1 79 ? 9.041 -4.843 -19.096 1.00 91.31 79 ALA A N 1
ATOM 576 C CA . ALA A 1 79 ? 8.886 -3.752 -20.055 1.00 91.31 79 ALA A CA 1
ATOM 577 C C . ALA A 1 79 ? 10.187 -2.952 -20.233 1.00 91.31 79 ALA A C 1
ATOM 579 O O . ALA A 1 79 ? 10.558 -2.646 -21.364 1.00 91.31 79 ALA A O 1
ATOM 580 N N . LEU A 1 80 ? 10.908 -2.670 -19.142 1.00 91.12 80 LEU A N 1
ATOM 581 C CA . LEU A 1 80 ? 12.215 -2.009 -19.202 1.00 91.12 80 LEU A CA 1
ATOM 582 C C . LEU A 1 80 ? 13.261 -2.898 -19.877 1.00 91.12 80 LEU A C 1
ATOM 584 O O . LEU A 1 80 ? 14.020 -2.428 -20.720 1.00 91.12 80 LEU A O 1
ATOM 588 N N . TRP A 1 81 ? 13.271 -4.193 -19.554 1.00 91.44 81 TRP A N 1
ATOM 589 C CA . TRP A 1 81 ? 14.213 -5.138 -20.151 1.00 91.44 81 TRP A CA 1
ATOM 590 C C . TRP A 1 81 ? 14.025 -5.268 -21.666 1.00 91.44 81 TRP A C 1
ATOM 592 O O . TRP A 1 81 ? 15.003 -5.325 -22.407 1.00 91.44 81 TRP A O 1
ATOM 602 N N . ALA A 1 82 ? 12.777 -5.253 -22.139 1.00 88.50 82 ALA A N 1
ATOM 603 C CA . ALA A 1 82 ? 12.454 -5.275 -23.565 1.00 88.50 82 ALA A CA 1
ATOM 604 C C . ALA A 1 82 ? 12.890 -3.998 -24.308 1.00 88.50 82 ALA A C 1
ATOM 606 O O . ALA A 1 82 ? 13.109 -4.049 -25.515 1.00 88.50 82 ALA A O 1
ATOM 607 N N . GLN A 1 83 ? 13.043 -2.874 -23.600 1.00 84.62 83 GLN A N 1
ATOM 608 C CA . GLN A 1 83 ? 13.501 -1.596 -24.159 1.00 84.62 83 GLN A CA 1
ATOM 609 C C . GLN A 1 83 ? 15.032 -1.442 -24.137 1.00 84.62 83 GLN A C 1
ATOM 611 O O . GLN A 1 83 ? 15.563 -0.558 -24.801 1.00 84.62 83 GLN A O 1
ATOM 616 N N . LEU A 1 84 ? 15.777 -2.298 -23.426 1.00 80.94 84 LEU A N 1
ATOM 617 C CA . LEU A 1 84 ? 17.247 -2.246 -23.405 1.00 80.94 84 LEU A CA 1
ATOM 618 C C . LEU A 1 84 ? 17.911 -2.439 -24.786 1.00 80.94 84 LEU A C 1
ATOM 620 O O . LEU A 1 84 ? 18.844 -1.697 -25.094 1.00 80.94 84 LEU A O 1
ATOM 624 N N . PRO A 1 85 ? 17.477 -3.385 -25.645 1.00 80.25 85 PRO A N 1
ATOM 625 C CA . PRO A 1 85 ? 18.093 -3.602 -26.954 1.00 80.25 85 PRO A CA 1
ATOM 626 C C . PRO A 1 85 ? 17.936 -2.414 -27.906 1.00 80.25 85 PRO A C 1
ATOM 628 O O . PRO A 1 85 ? 18.807 -2.197 -28.740 1.00 80.25 85 PRO A O 1
ATOM 631 N N . THR A 1 86 ? 16.858 -1.636 -27.764 1.00 72.12 86 THR A N 1
ATOM 632 C CA . THR A 1 86 ? 16.573 -0.447 -28.586 1.00 72.12 86 THR A CA 1
ATOM 633 C C . THR A 1 86 ? 17.410 0.780 -28.207 1.00 72.12 86 THR A C 1
ATOM 635 O O . THR A 1 86 ? 17.286 1.819 -28.844 1.00 72.12 86 THR A O 1
ATOM 638 N N . ILE A 1 87 ? 18.244 0.684 -27.164 1.00 64.75 87 ILE A N 1
ATOM 639 C CA . ILE A 1 87 ? 19.133 1.765 -26.703 1.00 64.75 87 ILE A CA 1
ATOM 640 C C . ILE A 1 87 ? 20.519 1.691 -27.376 1.00 64.75 87 ILE A C 1
ATOM 642 O O . ILE A 1 87 ? 21.300 2.632 -27.239 1.00 64.75 87 ILE A O 1
ATOM 646 N N . ARG A 1 88 ? 20.831 0.597 -28.086 1.00 53.84 88 ARG A N 1
ATOM 647 C CA . ARG A 1 88 ? 22.054 0.481 -28.895 1.00 53.84 88 ARG A CA 1
ATOM 648 C C . ARG A 1 88 ? 21.932 1.221 -30.217 1.00 53.84 88 ARG A C 1
ATOM 650 O O . ARG A 1 88 ? 20.851 1.123 -30.835 1.00 53.84 88 ARG A O 1
#

Radius of gyration: 19.31 Å; Cα contacts (8 Å, |Δi|>4): 33; chains: 1; bounding box: 40×25×54 Å

Secondary structure (DSSP, 8-state):
--HHHHHHHHHHHHHHHHHHHHHHHHHHHHHHHHHHHHHHHHT---HHHHHHHHHHHHHHHHHHHHHHHHHHHHHHHHHHHHHSGGG-

Foldseek 3Di:
DDPVVVVVLVVLVVVLVCVLCVLLVVQLVVLLVVQVVVCVVVVPPDPVSSPVSSVVSNVVSCVVCVVVNVVSVVVSV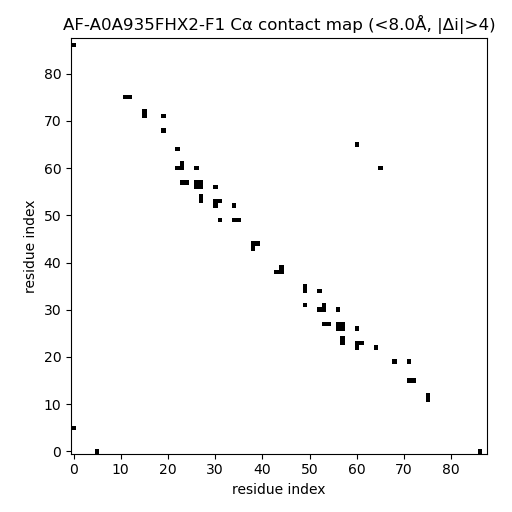VVVVVCVVVVD

Solvent-accessible surface area (backbone atoms only — not comparable to full-atom values): 4850 Å² to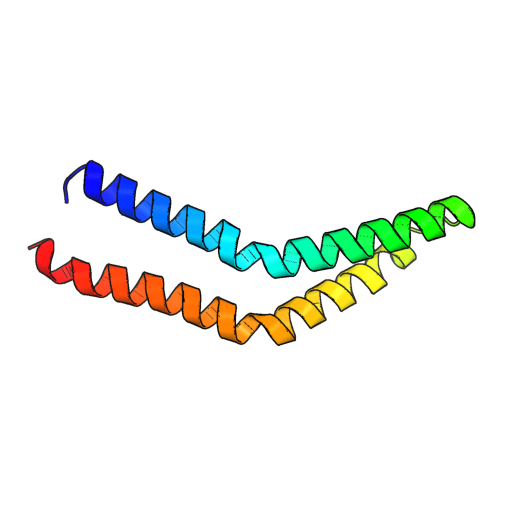tal; per-residue (Å²): 122,57,74,65,54,56,51,51,54,51,51,52,52,54,50,47,53,53,61,57,44,41,60,38,52,52,37,30,48,55,46,46,52,56,49,50,53,51,28,63,74,70,69,52,87,55,70,66,73,61,44,56,63,27,50,52,35,33,54,50,34,44,69,71,42,42,66,58,42,51,52,54,52,50,52,52,52,52,55,54,59,68,50,54,71,76,62,110

Sequence (88 aa):
MSADDILQVTRQALYLVVLVSTPVVAASLVVGVLVSVIQATTQVQDQTLSFVPKLLAVMLALALAGGWMGAQVLRLTHALWAQLPTIR